Protein AF-A0A851MWZ7-F1 (afdb_monomer_lite)

Sequence (125 aa):
QVISFSRRRYRILGETLDVAVGNCIDRLARLLKIPNDPSPGYNVEQLAKRIPPISQNPSNLPKIPRIPPKPQAVTPKLLESGEATPEDLCFSLQETVFAMLTEVTERALALTRSVHLLLVGGVAC

Radius of gyration: 16.65 Å; chains: 1; bounding box: 49×27×42 Å

Structure (mmCIF, N/CA/C/O backbone):
data_AF-A0A851MWZ7-F1
#
_entry.id   AF-A0A851MWZ7-F1
#
loop_
_atom_site.group_PDB
_atom_site.id
_atom_site.type_symbol
_atom_site.label_atom_id
_atom_site.label_alt_id
_atom_site.label_comp_id
_atom_site.label_asym_id
_atom_site.label_entity_id
_atom_site.label_seq_id
_atom_site.pdbx_PDB_ins_code
_atom_site.Cartn_x
_atom_site.Cartn_y
_atom_site.Cartn_z
_atom_site.occupancy
_atom_site.B_iso_or_equiv
_atom_site.auth_seq_id
_atom_site.auth_comp_id
_atom_site.auth_asym_id
_atom_site.auth_atom_id
_atom_site.pdbx_PDB_model_num
ATOM 1 N N . GLN A 1 1 ? 8.385 1.362 -5.703 1.00 93.62 1 GLN A N 1
ATOM 2 C CA . GLN A 1 1 ? 9.235 1.802 -6.830 1.00 93.62 1 GLN A CA 1
ATOM 3 C C . GLN A 1 1 ? 8.710 1.139 -8.089 1.00 93.62 1 GLN A C 1
ATOM 5 O O . GLN A 1 1 ? 8.187 0.037 -7.990 1.00 93.62 1 GLN A O 1
ATOM 10 N N . VAL A 1 2 ? 8.853 1.787 -9.240 1.00 95.88 2 VAL A N 1
ATOM 11 C CA . VAL A 1 2 ? 8.548 1.234 -10.561 1.00 95.88 2 VAL A CA 1
ATOM 12 C C . VAL A 1 2 ? 9.845 1.208 -11.353 1.00 95.88 2 VAL A C 1
ATOM 14 O O . VAL A 1 2 ? 10.492 2.242 -11.526 1.00 95.88 2 VAL A O 1
ATOM 17 N N . ILE A 1 3 ? 10.260 0.016 -11.774 1.00 96.75 3 ILE A N 1
ATOM 18 C CA . ILE A 1 3 ? 11.582 -0.242 -12.350 1.00 96.75 3 ILE A CA 1
ATOM 19 C C . ILE A 1 3 ? 11.401 -0.899 -13.717 1.00 96.75 3 ILE A C 1
ATOM 21 O O . ILE A 1 3 ? 10.540 -1.755 -13.890 1.00 96.75 3 ILE A O 1
ATOM 25 N N . SER A 1 4 ? 12.231 -0.520 -14.687 1.00 95.62 4 SER A N 1
ATOM 26 C CA . SER A 1 4 ? 12.274 -1.159 -16.004 1.00 95.62 4 SER A CA 1
ATOM 27 C C . SER A 1 4 ? 13.711 -1.423 -16.443 1.00 95.62 4 SER A C 1
ATOM 29 O O . SER A 1 4 ? 14.626 -0.658 -16.121 1.00 95.62 4 SER A O 1
ATOM 31 N N . PHE A 1 5 ? 13.922 -2.508 -17.187 1.00 93.12 5 PHE A N 1
ATOM 32 C CA . PHE A 1 5 ? 15.203 -2.809 -17.814 1.00 93.12 5 PHE A CA 1
ATOM 33 C C . PHE A 1 5 ? 15.261 -2.188 -19.211 1.00 93.12 5 PHE A C 1
ATOM 35 O O . PHE A 1 5 ? 14.508 -2.561 -20.107 1.00 93.12 5 PHE A O 1
ATOM 42 N N . SER A 1 6 ? 16.174 -1.239 -19.421 1.00 89.38 6 SER A N 1
ATOM 43 C CA . SER A 1 6 ? 16.353 -0.582 -20.717 1.00 89.38 6 SER A CA 1
ATOM 44 C C . SER A 1 6 ? 17.799 -0.146 -20.931 1.00 89.38 6 SER A C 1
ATOM 46 O O . SER A 1 6 ? 18.483 0.314 -20.011 1.00 89.38 6 SER A O 1
ATOM 48 N N . ARG A 1 7 ? 18.283 -0.272 -22.174 1.00 89.94 7 ARG A N 1
ATOM 49 C CA . ARG A 1 7 ? 19.676 0.029 -22.557 1.00 89.94 7 ARG A CA 1
ATOM 50 C C . ARG A 1 7 ? 20.694 -0.692 -21.654 1.00 89.94 7 ARG A C 1
ATOM 52 O O . ARG A 1 7 ? 21.620 -0.069 -21.132 1.00 89.94 7 ARG A O 1
ATOM 59 N N . ARG A 1 8 ? 20.487 -2.004 -21.467 1.00 94.81 8 ARG A N 1
ATOM 60 C CA . ARG A 1 8 ? 21.323 -2.927 -20.670 1.00 94.81 8 ARG A CA 1
ATOM 61 C C . ARG A 1 8 ? 21.449 -2.591 -19.173 1.00 94.81 8 ARG A C 1
ATOM 63 O O . ARG A 1 8 ? 22.397 -3.036 -18.537 1.00 94.81 8 ARG A O 1
ATOM 70 N N . ARG A 1 9 ? 20.533 -1.801 -18.601 1.00 96.56 9 ARG A N 1
ATOM 71 C CA . ARG A 1 9 ? 20.529 -1.450 -17.169 1.00 96.56 9 ARG A CA 1
ATOM 72 C C . ARG A 1 9 ? 19.107 -1.365 -16.620 1.00 96.56 9 ARG A C 1
ATOM 74 O O . ARG A 1 9 ? 18.196 -0.955 -17.337 1.00 96.56 9 ARG A O 1
ATOM 81 N N . TYR A 1 10 ? 18.942 -1.690 -15.341 1.00 96.62 10 TYR A N 1
ATOM 82 C CA . TYR A 1 10 ? 17.723 -1.369 -14.600 1.00 96.62 10 TYR A CA 1
ATOM 83 C C . TYR A 1 10 ? 17.667 0.128 -14.300 1.00 96.62 10 TYR A C 1
ATOM 85 O O . TYR A 1 10 ? 18.682 0.746 -13.977 1.00 96.62 10 TYR A O 1
ATOM 93 N N . ARG A 1 11 ? 16.480 0.714 -14.446 1.00 95.50 11 ARG A N 1
ATOM 94 C CA . ARG A 1 11 ? 16.220 2.137 -14.227 1.00 95.50 11 ARG A CA 1
ATOM 95 C C . ARG A 1 11 ? 14.955 2.305 -13.406 1.00 95.50 11 ARG A C 1
ATOM 97 O O . ARG A 1 11 ? 13.951 1.657 -13.694 1.00 95.50 11 ARG A O 1
ATOM 104 N N . ILE A 1 12 ? 15.008 3.200 -12.429 1.00 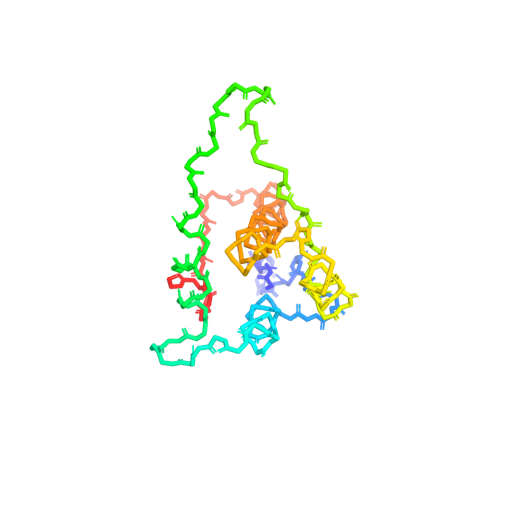96.12 12 ILE A N 1
ATOM 105 C CA . ILE A 1 12 ? 13.839 3.632 -11.666 1.00 96.12 12 ILE A CA 1
ATOM 106 C C . ILE A 1 12 ? 13.085 4.647 -12.529 1.00 96.12 12 ILE A C 1
ATOM 108 O O . ILE A 1 12 ? 13.656 5.649 -12.953 1.00 96.12 12 ILE A O 1
ATOM 112 N N . LEU A 1 13 ? 11.826 4.347 -12.836 1.00 95.56 13 LEU A N 1
ATOM 113 C CA . LEU A 1 13 ? 10.922 5.220 -13.592 1.00 95.56 13 LEU A CA 1
ATOM 114 C C . LEU A 1 13 ? 9.983 6.004 -12.676 1.00 95.56 13 LEU A C 1
ATOM 116 O O . LEU A 1 13 ? 9.490 7.059 -13.060 1.00 95.56 13 LEU A O 1
ATOM 120 N N . GLY A 1 14 ? 9.746 5.491 -11.471 1.00 95.06 14 GLY A N 1
ATOM 121 C CA . GLY A 1 14 ? 8.959 6.161 -10.450 1.00 95.06 14 GLY A CA 1
ATOM 122 C C . GLY A 1 14 ? 9.290 5.628 -9.065 1.00 95.06 14 GLY A C 1
ATOM 123 O O . GLY A 1 14 ? 9.493 4.428 -8.865 1.00 95.06 14 GLY A O 1
ATOM 124 N N . GLU A 1 15 ? 9.327 6.515 -8.085 1.00 95.69 15 GLU A N 1
ATOM 125 C CA . GLU A 1 15 ? 9.504 6.163 -6.684 1.00 95.69 15 GLU A CA 1
ATOM 126 C C . GLU A 1 15 ? 8.736 7.121 -5.781 1.00 95.69 15 GLU A C 1
ATOM 128 O O . GLU A 1 15 ? 8.277 8.174 -6.218 1.00 95.69 15 GLU A O 1
ATOM 133 N N . THR A 1 16 ? 8.539 6.708 -4.531 1.00 94.50 16 THR A N 1
ATOM 134 C CA . THR A 1 16 ? 7.926 7.581 -3.531 1.00 94.50 16 THR A CA 1
ATOM 135 C C . THR A 1 16 ? 8.920 8.667 -3.126 1.00 94.50 16 THR A C 1
ATOM 137 O O . THR A 1 16 ? 10.113 8.390 -3.014 1.00 94.50 16 THR A O 1
ATOM 140 N N . LEU A 1 17 ? 8.435 9.886 -2.893 1.00 92.38 17 LEU A N 1
ATOM 141 C CA . LEU A 1 17 ? 9.266 11.010 -2.446 1.00 92.38 17 LEU A CA 1
ATOM 142 C C . LEU A 1 17 ? 9.399 11.079 -0.921 1.00 92.38 17 LEU A C 1
ATOM 144 O O . LEU A 1 17 ? 10.230 11.827 -0.413 1.00 92.38 17 LEU A O 1
ATOM 148 N N . ASP A 1 18 ? 8.564 10.347 -0.184 1.00 90.19 18 ASP A N 1
ATOM 149 C CA . ASP A 1 18 ? 8.484 10.460 1.268 1.00 90.19 18 ASP A CA 1
ATOM 150 C C . ASP A 1 18 ? 8.489 9.109 1.988 1.00 90.19 18 ASP A C 1
ATOM 152 O O . ASP A 1 18 ? 9.453 8.773 2.673 1.00 90.19 18 ASP A O 1
ATOM 156 N N . VAL A 1 19 ? 7.414 8.335 1.882 1.00 91.31 19 VAL A N 1
ATOM 157 C CA . VAL A 1 19 ? 7.199 7.108 2.642 1.00 91.31 19 VAL A CA 1
ATOM 158 C C . VAL A 1 19 ? 6.769 5.981 1.712 1.00 91.31 19 VAL A C 1
ATOM 160 O O . VAL A 1 19 ? 5.989 6.165 0.777 1.00 91.31 19 VAL A O 1
ATOM 163 N N . ALA A 1 20 ? 7.301 4.785 1.956 1.00 94.25 20 ALA A N 1
ATOM 164 C CA . ALA A 1 20 ? 6.868 3.586 1.252 1.00 94.25 20 ALA A CA 1
ATOM 165 C C . ALA A 1 20 ? 5.431 3.211 1.650 1.00 94.25 20 ALA A C 1
ATOM 167 O O . ALA A 1 20 ? 5.046 3.369 2.809 1.00 94.25 20 ALA A O 1
ATOM 168 N N . VAL A 1 21 ? 4.666 2.647 0.708 1.00 95.25 21 VAL A N 1
ATOM 169 C CA . VAL A 1 21 ? 3.261 2.259 0.927 1.00 95.25 21 VAL A CA 1
ATOM 170 C C . VAL A 1 21 ? 3.084 1.303 2.115 1.00 95.25 21 VAL A C 1
ATOM 172 O O . VAL A 1 21 ? 2.172 1.497 2.908 1.00 95.25 21 VAL A O 1
ATOM 175 N N . GLY A 1 22 ? 4.005 0.352 2.320 1.00 95.06 22 GLY A N 1
ATOM 176 C CA . GLY A 1 22 ? 3.966 -0.538 3.488 1.00 95.06 22 GLY A CA 1
ATOM 177 C C . GLY A 1 22 ? 4.036 0.230 4.811 1.00 95.06 22 GLY A C 1
ATOM 178 O O . GLY A 1 22 ? 3.186 0.060 5.672 1.00 95.06 22 GLY A O 1
ATOM 179 N N . ASN A 1 23 ? 4.960 1.189 4.931 1.00 94.50 23 ASN A N 1
ATOM 180 C CA . ASN A 1 23 ? 5.072 2.029 6.130 1.00 94.50 23 ASN A CA 1
ATOM 181 C C . ASN A 1 23 ? 3.865 2.978 6.286 1.00 94.50 23 ASN A C 1
ATOM 183 O O . ASN A 1 23 ? 3.455 3.283 7.401 1.00 94.50 23 ASN A O 1
ATOM 187 N N . CYS A 1 24 ? 3.259 3.435 5.187 1.00 94.44 24 CYS A N 1
ATOM 188 C CA . CYS A 1 24 ? 1.992 4.170 5.233 1.00 94.44 24 CYS A CA 1
ATOM 189 C C . CYS A 1 24 ? 0.872 3.325 5.870 1.00 94.44 24 CYS A C 1
ATOM 191 O O . CYS A 1 24 ? 0.194 3.799 6.785 1.00 94.44 24 CYS A O 1
ATOM 193 N N . ILE A 1 25 ? 0.724 2.071 5.436 1.00 95.62 25 ILE A N 1
ATOM 194 C CA . ILE A 1 25 ? -0.247 1.116 5.986 1.00 95.62 25 ILE A CA 1
ATOM 195 C C . ILE A 1 25 ? 0.064 0.816 7.460 1.00 95.62 25 ILE A C 1
ATOM 197 O O . ILE A 1 25 ? -0.821 0.935 8.305 1.00 95.62 25 ILE A O 1
ATOM 201 N N . ASP A 1 26 ? 1.326 0.547 7.804 1.00 95.00 26 ASP A N 1
ATOM 202 C CA . ASP A 1 26 ? 1.751 0.288 9.187 1.00 95.00 26 ASP A CA 1
ATOM 203 C C . ASP A 1 26 ? 1.470 1.475 10.119 1.00 95.00 26 ASP A C 1
ATOM 205 O O . ASP A 1 26 ? 1.106 1.308 11.286 1.00 95.00 26 ASP A O 1
ATOM 209 N N . ARG A 1 27 ? 1.639 2.707 9.620 1.00 95.06 27 ARG A N 1
ATOM 210 C CA . ARG A 1 27 ? 1.316 3.925 10.375 1.00 95.06 27 ARG A CA 1
ATOM 211 C C . ARG A 1 27 ? -0.177 4.022 10.647 1.00 95.06 27 ARG A C 1
ATOM 213 O O . ARG A 1 27 ? -0.532 4.368 11.771 1.00 95.06 27 ARG A O 1
ATOM 220 N N . LEU A 1 28 ? -1.031 3.712 9.670 1.00 96.06 28 LEU A N 1
ATOM 221 C CA . LEU A 1 28 ? -2.476 3.664 9.891 1.00 96.06 28 LEU A CA 1
ATOM 222 C C . LEU A 1 28 ? -2.835 2.581 10.914 1.00 96.06 28 LEU A C 1
ATOM 224 O O . LEU A 1 28 ? -3.527 2.882 11.883 1.00 96.06 28 LEU A O 1
ATOM 228 N N . ALA A 1 29 ? -2.307 1.365 10.749 1.00 96.69 29 ALA A N 1
ATOM 229 C CA . ALA A 1 29 ? -2.535 0.259 11.676 1.00 96.69 29 ALA A CA 1
ATOM 230 C C . ALA A 1 29 ? -2.195 0.649 13.121 1.00 96.69 29 ALA A C 1
ATOM 232 O O . ALA A 1 29 ? -2.990 0.435 14.037 1.00 96.69 29 ALA A O 1
ATOM 233 N N . ARG A 1 30 ? -1.058 1.327 13.317 1.00 95.81 30 ARG A N 1
ATOM 234 C CA . ARG A 1 30 ? -0.634 1.829 14.629 1.00 95.81 30 ARG A CA 1
ATOM 235 C C . ARG A 1 30 ? -1.575 2.894 15.197 1.00 95.81 30 ARG A C 1
ATOM 237 O O . ARG A 1 30 ? -1.868 2.848 16.388 1.00 95.81 30 ARG A O 1
ATOM 244 N N . LEU A 1 31 ? -2.039 3.842 14.379 1.00 95.31 31 LEU A N 1
ATOM 245 C CA . LEU A 1 31 ? -2.983 4.884 14.815 1.00 95.31 31 LEU A CA 1
ATOM 246 C C . LEU A 1 31 ? -4.320 4.283 15.260 1.00 95.31 31 LEU A C 1
ATOM 248 O O . LEU A 1 31 ? -4.878 4.708 16.267 1.00 95.31 31 LEU A O 1
ATOM 252 N N . LEU A 1 32 ? -4.791 3.268 14.537 1.00 95.94 32 LEU A N 1
ATOM 253 C CA . LEU A 1 32 ? -6.039 2.558 14.814 1.00 95.94 32 LEU A CA 1
ATOM 254 C C . LEU A 1 32 ? -5.894 1.457 15.874 1.00 95.94 32 LEU A C 1
ATOM 256 O O . LEU A 1 32 ? -6.876 0.796 16.199 1.00 95.94 32 LEU A O 1
ATOM 260 N N . LYS A 1 33 ? -4.687 1.254 16.424 1.00 96.44 33 LYS A N 1
ATOM 261 C CA . LYS A 1 33 ? -4.368 0.182 17.384 1.00 96.44 33 LYS A CA 1
ATOM 262 C C . LYS A 1 33 ? -4.748 -1.216 16.865 1.00 96.44 33 LYS A C 1
ATOM 264 O O . LYS A 1 33 ? -5.157 -2.084 17.633 1.00 96.44 33 LYS A O 1
ATOM 269 N N . ILE A 1 34 ? -4.602 -1.428 15.558 1.00 96.25 34 ILE A N 1
ATOM 270 C CA . ILE A 1 34 ? -4.841 -2.711 14.894 1.00 96.25 34 ILE A CA 1
ATOM 271 C C . ILE A 1 34 ? -3.720 -3.691 15.290 1.00 96.25 34 ILE A C 1
ATOM 273 O O . ILE A 1 34 ? -2.553 -3.287 15.326 1.00 96.25 34 ILE A O 1
ATOM 277 N N . PRO A 1 35 ? -4.036 -4.963 15.602 1.00 94.94 35 PRO A N 1
ATOM 278 C CA . PRO A 1 35 ? -3.030 -5.953 15.972 1.00 94.94 35 PRO A CA 1
ATOM 279 C C . PRO A 1 35 ? -2.054 -6.247 14.825 1.00 94.94 35 PRO A C 1
ATOM 281 O O . PRO A 1 35 ? -2.411 -6.199 13.648 1.00 94.94 35 PRO A O 1
ATOM 284 N N . ASN A 1 36 ? -0.816 -6.596 15.184 1.00 93.62 36 ASN A N 1
ATOM 285 C CA . ASN A 1 36 ? 0.226 -6.944 14.214 1.00 93.62 36 ASN A CA 1
ATOM 286 C C . ASN A 1 36 ? 0.146 -8.393 13.721 1.00 93.62 36 ASN A C 1
ATOM 288 O O . ASN A 1 36 ? 0.757 -8.693 12.708 1.00 93.62 36 ASN A O 1
ATOM 292 N N . ASP A 1 37 ? -0.546 -9.284 14.428 1.00 93.44 37 ASP A N 1
ATOM 293 C CA . ASP A 1 37 ? -0.678 -10.693 14.047 1.00 93.44 37 ASP A CA 1
ATOM 294 C C . ASP A 1 37 ? -1.954 -10.896 13.205 1.00 93.44 37 ASP A C 1
ATOM 296 O O . ASP A 1 37 ? -3.001 -10.368 13.597 1.00 93.44 37 ASP A O 1
ATOM 300 N N . PRO A 1 38 ? -1.916 -11.593 12.049 1.00 92.50 38 PRO A N 1
ATOM 301 C CA . PRO A 1 38 ? -0.745 -12.193 11.388 1.00 92.50 38 PRO A CA 1
ATOM 302 C C . PRO A 1 38 ? 0.147 -11.178 10.644 1.00 92.50 38 PRO A C 1
ATOM 304 O O . PRO A 1 38 ? 1.342 -11.406 10.473 1.00 92.50 38 PRO A O 1
ATOM 307 N N . SER A 1 39 ? -0.416 -10.055 10.187 1.00 93.75 39 SER A N 1
ATOM 308 C CA . SER A 1 39 ? 0.335 -8.871 9.751 1.00 93.75 39 SER A CA 1
ATOM 309 C C . SER A 1 39 ? -0.553 -7.620 9.858 1.00 93.75 39 SER A C 1
ATOM 311 O O . SER A 1 39 ? -1.775 -7.723 9.690 1.00 93.75 39 SER A O 1
ATOM 313 N N . PRO A 1 40 ? 0.013 -6.421 10.096 1.00 94.38 40 PRO A N 1
ATOM 314 C CA . PRO A 1 40 ? -0.772 -5.186 10.132 1.00 94.38 40 PRO A CA 1
ATOM 315 C C . PRO A 1 40 ? -1.463 -4.903 8.791 1.00 94.38 40 PRO A C 1
ATOM 317 O O . PRO A 1 40 ? -2.624 -4.500 8.779 1.00 94.38 40 PRO A O 1
ATOM 320 N N . GLY A 1 41 ? -0.786 -5.157 7.664 1.00 95.06 41 GLY A N 1
ATOM 321 C CA . GLY A 1 41 ? -1.351 -4.961 6.326 1.00 95.06 41 GLY A CA 1
ATOM 322 C C . GLY A 1 41 ? -2.568 -5.845 6.059 1.00 95.06 41 GLY A C 1
ATOM 323 O O . GLY A 1 41 ? -3.599 -5.336 5.621 1.00 95.06 41 GLY A O 1
ATOM 324 N N . TYR A 1 42 ? -2.482 -7.128 6.423 1.00 95.81 42 TYR A N 1
ATOM 325 C CA . TYR A 1 42 ? -3.608 -8.059 6.339 1.00 95.81 42 TYR A CA 1
ATOM 326 C C . TYR A 1 42 ? -4.799 -7.565 7.166 1.00 95.81 42 TYR A C 1
ATOM 328 O O . TYR A 1 42 ? -5.914 -7.474 6.667 1.00 95.81 42 TYR A O 1
ATOM 336 N N . ASN A 1 43 ? -4.579 -7.169 8.421 1.00 96.50 43 ASN A N 1
ATOM 337 C CA . ASN A 1 43 ? -5.678 -6.726 9.279 1.00 96.50 43 ASN A CA 1
ATOM 338 C C . ASN A 1 43 ? -6.329 -5.416 8.797 1.00 96.50 43 ASN A C 1
ATOM 340 O O . ASN A 1 43 ? -7.546 -5.266 8.909 1.00 96.50 43 ASN A O 1
ATOM 344 N N . VAL A 1 44 ? -5.549 -4.493 8.220 1.00 96.25 44 VAL A N 1
ATOM 345 C CA . VAL A 1 44 ? -6.073 -3.281 7.562 1.00 96.25 44 VAL A CA 1
ATOM 346 C 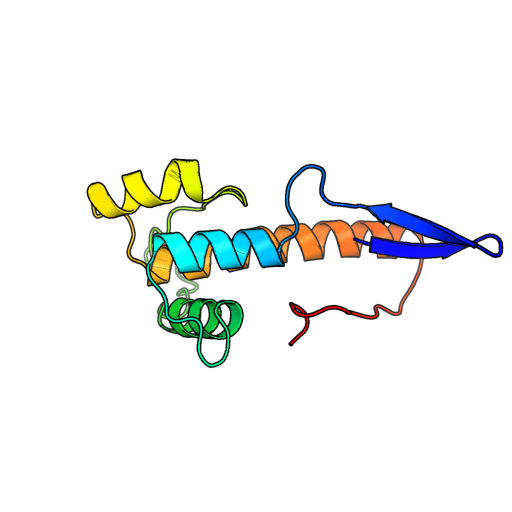C . VAL A 1 44 ? -6.980 -3.648 6.387 1.00 96.25 44 VAL A C 1
ATOM 348 O O . VAL A 1 44 ? -8.075 -3.103 6.267 1.00 96.25 44 VAL A O 1
ATOM 351 N N . GLU A 1 45 ? -6.569 -4.602 5.553 1.00 95.69 45 GLU A N 1
ATOM 352 C CA . GLU A 1 45 ? -7.376 -5.085 4.430 1.00 95.69 45 GLU A CA 1
ATOM 353 C C . GLU A 1 45 ? -8.671 -5.759 4.897 1.00 95.69 45 GLU A C 1
ATOM 355 O O . GLU A 1 45 ? -9.751 -5.506 4.362 1.00 95.69 45 GLU A O 1
ATOM 360 N N . GLN A 1 46 ? -8.594 -6.580 5.945 1.00 96.00 46 GLN A N 1
ATOM 361 C CA . GLN A 1 46 ? -9.769 -7.247 6.500 1.00 96.00 46 GLN A CA 1
ATOM 362 C C . GLN A 1 46 ? -10.779 -6.257 7.093 1.00 96.00 46 GLN A C 1
ATOM 364 O O . GLN A 1 46 ? -11.980 -6.518 7.034 1.00 96.00 46 GLN A O 1
ATOM 369 N N . LEU A 1 47 ? -10.325 -5.124 7.639 1.00 95.19 47 LEU A N 1
ATOM 370 C CA . LEU A 1 47 ? -11.209 -4.039 8.073 1.00 95.19 47 LEU A CA 1
ATOM 371 C C . LEU A 1 47 ? -11.826 -3.297 6.887 1.00 95.19 47 LEU A C 1
ATOM 373 O O . LEU A 1 47 ? -13.032 -3.069 6.889 1.00 95.19 47 LEU A O 1
ATOM 377 N N . ALA A 1 48 ? -11.040 -2.990 5.854 1.00 93.81 48 ALA A N 1
ATOM 378 C CA . ALA A 1 48 ? -11.543 -2.342 4.643 1.00 93.81 48 ALA A CA 1
ATOM 379 C C . ALA A 1 48 ? -12.669 -3.152 3.970 1.00 93.81 48 ALA A C 1
ATOM 381 O O . ALA A 1 48 ? -13.668 -2.585 3.533 1.00 93.81 48 ALA A O 1
ATOM 382 N N . LYS A 1 49 ? -12.559 -4.488 3.957 1.00 92.69 49 LYS A N 1
ATOM 383 C CA . LYS A 1 49 ? -13.578 -5.403 3.404 1.00 92.69 49 LYS A CA 1
ATOM 384 C C . LYS A 1 49 ? -14.917 -5.398 4.144 1.00 92.69 49 LYS A C 1
ATOM 386 O O . LYS A 1 49 ? -15.892 -5.930 3.620 1.00 92.69 49 LYS A O 1
ATOM 391 N N . ARG A 1 50 ? -14.985 -4.853 5.363 1.00 91.81 50 ARG A N 1
ATOM 392 C CA . ARG A 1 50 ? -16.244 -4.760 6.123 1.00 91.81 5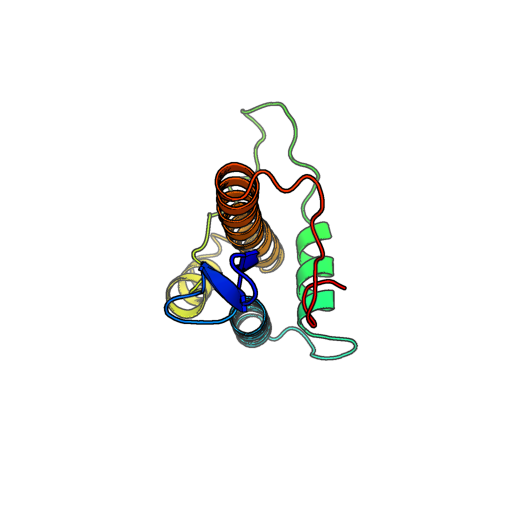0 ARG A CA 1
ATOM 393 C C . ARG A 1 50 ? -17.158 -3.660 5.602 1.00 91.81 50 ARG A C 1
ATOM 395 O O . ARG A 1 50 ? -18.343 -3.671 5.930 1.00 91.81 50 ARG A O 1
ATOM 402 N N . ILE A 1 51 ? -16.629 -2.728 4.807 1.00 85.06 51 ILE A N 1
ATOM 403 C CA . ILE A 1 51 ? -17.450 -1.707 4.170 1.00 85.06 51 ILE A CA 1
ATOM 404 C C . ILE A 1 51 ? -18.393 -2.389 3.175 1.00 85.06 51 ILE A C 1
ATOM 406 O O . ILE A 1 51 ? -17.942 -3.190 2.350 1.00 85.06 51 ILE A O 1
ATOM 410 N N . PRO A 1 52 ? -19.705 -2.096 3.232 1.00 77.44 52 PRO A N 1
ATOM 411 C CA . PRO A 1 52 ? -20.648 -2.640 2.273 1.00 77.44 52 PRO A CA 1
ATOM 412 C C . PRO A 1 52 ? -20.252 -2.233 0.847 1.00 77.44 52 PRO A C 1
ATOM 414 O O . PRO A 1 52 ? -19.772 -1.117 0.637 1.00 77.44 52 PRO A O 1
ATOM 417 N N . PRO A 1 53 ? -20.472 -3.107 -0.150 1.00 68.50 53 PRO A N 1
ATOM 418 C CA . PRO A 1 53 ? -20.147 -2.789 -1.531 1.00 68.50 53 PRO A CA 1
ATOM 419 C C . PRO A 1 53 ? -20.809 -1.470 -1.929 1.00 68.50 53 PRO A C 1
ATOM 421 O O . PRO A 1 53 ? -22.001 -1.260 -1.684 1.00 68.50 53 PRO A O 1
ATOM 424 N N . ILE A 1 54 ? -20.016 -0.581 -2.532 1.00 65.56 54 ILE A N 1
ATOM 425 C CA . ILE A 1 54 ? -20.497 0.713 -3.004 1.00 65.56 54 ILE A CA 1
ATOM 426 C C . ILE A 1 54 ? -21.637 0.448 -3.988 1.00 65.56 54 ILE A C 1
ATOM 428 O O . ILE A 1 54 ? -21.440 -0.132 -5.058 1.00 65.56 54 ILE A O 1
ATOM 432 N N . SER A 1 55 ? -22.852 0.845 -3.608 1.00 53.56 55 SER A N 1
ATOM 433 C CA . SER A 1 55 ? -23.993 0.794 -4.513 1.00 53.56 55 SER A CA 1
ATOM 434 C C . SER A 1 55 ? -23.687 1.682 -5.719 1.00 53.56 55 SER A C 1
ATOM 436 O O . SER A 1 55 ? -23.270 2.825 -5.552 1.00 53.56 55 SER A O 1
ATOM 438 N N . GLN A 1 56 ? -23.932 1.187 -6.937 1.00 52.09 56 GLN A N 1
ATOM 439 C CA . GLN A 1 56 ? -23.779 1.985 -8.164 1.00 52.09 56 GLN A CA 1
ATOM 440 C C . GLN A 1 56 ? -24.720 3.198 -8.206 1.00 52.09 56 GLN A C 1
ATOM 442 O O . GLN A 1 56 ? -24.584 4.052 -9.078 1.00 52.09 56 GLN A O 1
ATOM 447 N N . ASN A 1 57 ? -25.682 3.278 -7.282 1.00 52.12 57 ASN A N 1
ATOM 448 C CA . ASN A 1 57 ? -26.597 4.396 -7.195 1.00 52.12 57 ASN A CA 1
ATOM 449 C C . ASN A 1 57 ? -25.925 5.584 -6.469 1.00 52.12 57 ASN A C 1
ATOM 451 O O . ASN A 1 57 ? -25.698 5.497 -5.257 1.00 52.12 57 ASN A O 1
ATOM 455 N N . PRO A 1 58 ? -25.628 6.701 -7.163 1.00 57.59 58 PRO A N 1
ATOM 456 C CA . PRO A 1 58 ? -24.838 7.808 -6.618 1.00 57.59 58 PRO A CA 1
ATOM 457 C C . PRO A 1 58 ? -25.442 8.469 -5.372 1.00 57.59 58 PRO A C 1
ATOM 459 O O . PRO A 1 58 ? -24.717 9.055 -4.573 1.00 57.59 58 PRO A O 1
ATOM 462 N N . SER A 1 59 ? -26.755 8.350 -5.167 1.00 57.12 59 SER A N 1
ATOM 463 C CA . SER A 1 59 ? -27.454 8.875 -3.990 1.00 57.12 59 SER A CA 1
ATOM 464 C C . SER A 1 59 ? -27.202 8.082 -2.701 1.00 57.12 59 SER A C 1
ATOM 466 O O . SER A 1 59 ? -27.424 8.619 -1.619 1.00 57.12 59 SER A O 1
ATOM 468 N N . ASN A 1 60 ? -26.727 6.835 -2.803 1.00 54.19 60 ASN A N 1
ATOM 469 C CA . ASN A 1 60 ? -26.487 5.937 -1.668 1.00 54.19 60 ASN A CA 1
ATOM 470 C C . ASN A 1 60 ? -24.994 5.659 -1.441 1.00 54.19 60 ASN A C 1
ATOM 472 O O . ASN A 1 60 ? -24.654 4.686 -0.764 1.00 54.19 60 ASN A O 1
ATOM 476 N N . LEU A 1 61 ? -24.095 6.475 -2.006 1.00 57.16 61 LEU A N 1
ATOM 477 C CA . LEU A 1 61 ? -22.676 6.317 -1.718 1.00 57.16 61 LEU A CA 1
ATOM 478 C C . LEU A 1 61 ? -22.418 6.606 -0.230 1.00 57.16 61 LEU A C 1
ATOM 480 O O . LEU A 1 61 ? -22.749 7.704 0.235 1.00 57.16 61 LEU A O 1
ATOM 484 N N . PRO A 1 62 ? -21.801 5.675 0.520 1.00 60.19 62 PRO A N 1
ATOM 485 C CA . PRO A 1 62 ? -21.284 6.004 1.837 1.00 60.19 62 PRO A CA 1
ATOM 486 C C . PRO A 1 62 ? -20.279 7.150 1.676 1.00 60.19 62 PRO A C 1
ATOM 488 O O . PRO A 1 62 ? -19.409 7.121 0.801 1.00 60.19 62 PRO A O 1
ATOM 491 N N . LYS A 1 63 ? -20.433 8.202 2.485 1.00 69.88 63 LYS A N 1
ATOM 492 C CA . LYS A 1 63 ? -19.549 9.374 2.465 1.00 69.88 63 LYS A CA 1
ATOM 493 C C . LYS A 1 63 ? -18.235 9.032 3.164 1.00 69.88 63 LYS A C 1
ATOM 495 O O . LYS A 1 63 ? -17.968 9.517 4.254 1.00 69.88 63 LYS A O 1
ATOM 500 N N . ILE A 1 64 ? -17.438 8.176 2.536 1.00 75.81 64 ILE A N 1
ATOM 501 C CA . ILE A 1 64 ? -16.137 7.764 3.053 1.00 75.81 64 ILE A CA 1
ATOM 502 C C . ILE A 1 64 ? -15.138 8.896 2.777 1.00 75.81 64 ILE A C 1
ATOM 504 O O . ILE A 1 64 ? -14.903 9.231 1.609 1.00 75.81 64 ILE A O 1
ATOM 508 N N . PRO A 1 65 ? -14.544 9.520 3.809 1.00 77.19 65 PRO A N 1
ATOM 509 C CA . PRO A 1 65 ? -13.595 10.603 3.608 1.00 77.19 65 PRO A CA 1
ATOM 510 C C . PRO A 1 65 ? -12.323 10.066 2.961 1.00 77.19 65 PRO A C 1
ATOM 512 O O . PRO A 1 65 ? -11.696 9.136 3.468 1.00 77.19 65 PRO A O 1
ATOM 515 N N . ARG A 1 66 ? -11.915 10.666 1.841 1.00 82.69 66 ARG A N 1
ATOM 516 C CA . ARG A 1 66 ? -10.701 10.284 1.114 1.00 82.69 66 ARG A CA 1
ATOM 517 C C . ARG A 1 66 ? -9.461 10.783 1.863 1.00 82.69 66 ARG A C 1
ATOM 519 O O . ARG A 1 66 ? -9.304 11.993 2.021 1.00 82.69 66 ARG A O 1
ATOM 526 N N . ILE A 1 67 ? -8.593 9.882 2.330 1.00 86.25 67 ILE A N 1
ATOM 527 C CA . ILE A 1 67 ? -7.419 10.249 3.138 1.00 86.25 67 ILE A CA 1
ATOM 528 C C . ILE A 1 67 ? -6.104 10.138 2.355 1.00 86.25 67 ILE A C 1
ATOM 530 O O . ILE A 1 67 ? -5.947 9.249 1.520 1.00 86.25 67 ILE A O 1
ATOM 534 N N . PRO A 1 68 ? -5.134 11.037 2.608 1.00 86.69 68 PRO A N 1
ATOM 535 C CA . PRO A 1 68 ? -3.855 11.008 1.913 1.00 86.69 68 PRO A CA 1
ATOM 536 C C . PRO A 1 68 ? -2.954 9.862 2.416 1.00 86.69 68 PRO A C 1
ATOM 538 O O . PRO A 1 68 ? -3.122 9.398 3.547 1.00 86.69 68 PRO A O 1
ATOM 541 N N . PRO A 1 69 ? -1.881 9.515 1.674 1.00 85.00 69 PRO A N 1
ATOM 542 C CA . PRO A 1 69 ? -0.843 8.566 2.112 1.00 85.00 69 PRO A CA 1
ATOM 543 C C . PRO A 1 69 ? -0.084 8.970 3.396 1.00 85.00 69 PRO A C 1
ATOM 545 O O . PRO A 1 69 ? 0.773 8.241 3.889 1.00 85.00 69 PRO A O 1
ATOM 548 N N . LYS A 1 70 ? -0.369 10.149 3.959 1.00 89.88 70 LYS A N 1
ATOM 549 C CA . LYS A 1 70 ? 0.089 10.580 5.287 1.00 89.88 70 LYS A CA 1
ATOM 550 C C . LYS A 1 70 ? -1.099 10.598 6.255 1.00 89.88 70 LYS A C 1
ATOM 552 O O . LYS A 1 70 ? -1.582 11.680 6.592 1.00 89.88 70 LYS A O 1
ATOM 557 N N . PRO A 1 71 ? -1.562 9.428 6.735 1.00 85.88 71 PRO A N 1
ATOM 558 C CA . PRO A 1 71 ? -2.777 9.334 7.549 1.00 85.88 71 PRO A CA 1
ATOM 559 C C . PRO A 1 71 ? -2.660 10.081 8.888 1.00 85.88 71 PRO A C 1
ATOM 561 O O . PRO A 1 71 ? -3.624 10.651 9.382 1.00 85.88 71 PRO A O 1
ATOM 564 N N . GLN A 1 72 ? -1.452 10.186 9.441 1.00 89.00 72 GLN A N 1
ATOM 565 C CA . GLN A 1 72 ? -1.172 10.745 10.773 1.00 89.00 72 GLN A CA 1
ATOM 566 C C . GLN A 1 72 ? -1.727 12.154 11.021 1.00 89.00 72 GLN A C 1
ATOM 568 O O . GLN A 1 72 ? -2.066 12.475 12.155 1.00 89.00 72 GLN A O 1
ATOM 573 N N . ALA A 1 73 ? -1.819 12.988 9.984 1.00 85.50 73 ALA A N 1
ATOM 574 C CA . ALA A 1 73 ? -2.310 14.358 10.115 1.00 85.50 73 ALA A CA 1
ATOM 575 C C . ALA A 1 73 ? -3.847 14.461 10.160 1.00 85.50 73 ALA A C 1
ATOM 577 O O . ALA A 1 73 ? -4.376 15.459 10.655 1.00 85.50 73 ALA A O 1
ATOM 578 N N . VAL A 1 74 ? -4.553 13.462 9.621 1.00 89.38 74 VAL A N 1
ATOM 579 C CA . VAL A 1 74 ? -6.000 13.521 9.354 1.00 89.38 74 VAL A CA 1
ATOM 580 C C . VAL A 1 74 ? -6.767 12.485 10.179 1.00 89.38 74 VAL A C 1
ATOM 582 O O . VAL A 1 74 ? -7.813 12.805 10.732 1.00 89.38 74 VAL A O 1
ATOM 585 N N . THR A 1 75 ? -6.222 11.274 10.333 1.00 90.38 75 THR A N 1
ATOM 586 C CA . THR A 1 75 ? -6.859 10.143 11.025 1.00 90.38 75 THR A CA 1
ATOM 587 C C . THR A 1 75 ? -7.322 10.482 12.449 1.00 90.38 75 THR A C 1
ATOM 589 O O . THR A 1 75 ? -8.487 10.221 12.728 1.00 90.38 75 THR A O 1
ATOM 592 N N . PRO A 1 76 ? -6.513 11.094 13.345 1.00 92.50 76 PRO A N 1
ATOM 593 C CA . PRO A 1 76 ? -6.979 11.391 14.705 1.00 92.50 76 PRO A CA 1
ATOM 594 C C . PRO A 1 76 ? -8.186 12.333 14.720 1.00 92.50 76 PRO A C 1
ATOM 596 O O . PRO A 1 76 ? -9.149 12.082 15.430 1.00 92.50 76 PRO A O 1
ATOM 599 N N . LYS A 1 77 ? -8.173 13.360 13.860 1.00 91.81 77 LYS A N 1
ATOM 600 C CA . LYS A 1 77 ? -9.251 14.352 13.774 1.00 91.81 77 LYS A CA 1
ATOM 601 C C . LYS A 1 77 ? -10.566 13.729 13.314 1.00 91.81 77 LYS A C 1
ATOM 603 O O . LYS A 1 77 ? -11.598 14.039 13.889 1.00 91.81 77 LYS A O 1
ATOM 608 N N . LEU A 1 78 ? -10.512 12.851 12.308 1.00 91.19 78 LEU A N 1
ATOM 609 C CA . LEU A 1 78 ? -11.695 12.162 11.776 1.00 91.19 78 LEU A CA 1
ATOM 610 C C . LEU A 1 78 ? -12.286 11.150 12.765 1.00 91.19 78 LEU A C 1
ATOM 612 O O . LEU A 1 78 ? -13.498 10.952 12.794 1.00 91.19 78 LEU A O 1
ATOM 616 N N . LEU A 1 79 ? -11.433 10.511 13.572 1.00 90.31 79 LEU A N 1
ATOM 617 C CA . LEU A 1 79 ? -11.880 9.609 14.634 1.00 90.31 79 LEU A CA 1
ATOM 618 C C . LEU A 1 79 ? -12.506 10.381 15.798 1.00 90.31 79 LEU A C 1
ATOM 620 O O . LEU A 1 79 ? -13.556 9.989 16.294 1.00 90.31 79 LEU A O 1
ATOM 624 N N . GLU A 1 80 ? -11.877 11.479 16.225 1.00 92.25 80 GLU A N 1
ATOM 625 C CA . GLU A 1 80 ? -12.372 12.334 17.312 1.00 92.25 80 GLU A CA 1
ATOM 626 C C . GLU A 1 80 ? -13.686 13.037 16.947 1.00 92.25 80 GLU A C 1
ATOM 628 O O . GLU A 1 80 ? -14.550 13.193 17.808 1.00 92.25 80 GLU A O 1
ATOM 633 N N . SER A 1 81 ? -13.865 13.429 15.680 1.00 92.06 81 SER A N 1
ATOM 634 C CA . SER A 1 81 ? -15.109 14.034 15.188 1.00 92.06 81 SER A CA 1
ATOM 635 C C . SER A 1 81 ? -16.235 13.023 14.948 1.00 92.06 81 SER A C 1
ATOM 637 O O . SER A 1 81 ? -17.387 13.426 14.796 1.00 92.06 81 SER A O 1
ATOM 639 N N . GLY A 1 82 ? -15.927 11.721 14.904 1.00 88.50 82 GLY A N 1
ATOM 640 C CA . GLY A 1 82 ? -16.883 10.673 14.536 1.00 88.50 82 GLY A CA 1
ATOM 641 C C . GLY A 1 82 ? -17.286 10.691 13.056 1.00 88.50 82 GLY A C 1
ATOM 642 O O . GLY A 1 82 ? -18.257 10.038 12.681 1.00 88.50 82 GLY A O 1
ATOM 643 N N . GLU A 1 83 ? -16.561 11.430 12.210 1.00 87.75 83 GLU A N 1
ATOM 644 C CA . GLU A 1 83 ? -16.824 11.527 10.767 1.00 87.75 83 GLU A CA 1
ATOM 645 C C . GLU A 1 83 ? -16.364 10.287 9.988 1.00 87.75 83 GLU A C 1
ATOM 647 O O . GLU A 1 83 ? -16.793 10.091 8.852 1.00 87.75 83 GLU A O 1
ATOM 652 N N . ALA A 1 84 ? -15.488 9.464 10.572 1.00 90.56 84 ALA A N 1
ATOM 653 C CA . ALA A 1 84 ? -15.004 8.232 9.960 1.00 90.56 84 ALA A CA 1
ATOM 654 C C . ALA A 1 84 ? -14.860 7.106 10.984 1.00 90.56 84 ALA A C 1
ATOM 656 O O . ALA A 1 84 ? -14.366 7.309 12.096 1.00 90.56 84 ALA A O 1
ATOM 657 N N . THR A 1 85 ? -15.212 5.895 10.570 1.00 92.62 85 THR A N 1
ATOM 658 C CA . THR A 1 85 ? -14.895 4.668 11.305 1.00 92.62 85 THR A CA 1
ATOM 659 C C . THR A 1 85 ? -13.488 4.158 10.956 1.00 92.62 85 THR A C 1
ATOM 661 O O . THR A 1 85 ? -12.912 4.549 9.934 1.00 92.62 85 THR A O 1
ATOM 664 N N . PRO A 1 86 ? -12.888 3.274 11.775 1.00 94.50 86 PRO A N 1
ATOM 665 C CA . PRO A 1 86 ? -11.656 2.578 11.405 1.00 94.50 86 PRO A CA 1
ATOM 666 C C . PRO A 1 86 ? -11.754 1.872 10.045 1.00 94.50 86 PRO A C 1
ATOM 668 O O . PRO A 1 86 ? -10.818 1.950 9.252 1.00 94.50 86 PRO A O 1
ATOM 671 N N . GLU A 1 87 ? -12.893 1.242 9.753 1.00 94.31 87 GLU A N 1
ATOM 672 C CA . GLU A 1 87 ? -13.191 0.600 8.474 1.00 94.31 87 GLU A CA 1
ATOM 673 C C . GLU A 1 87 ? -13.117 1.601 7.310 1.00 94.31 87 GLU A C 1
ATOM 675 O O . GLU A 1 87 ? -12.383 1.355 6.349 1.00 94.31 87 GLU A O 1
ATOM 680 N N . ASP A 1 88 ? -13.787 2.757 7.435 1.00 92.69 88 ASP A N 1
ATOM 681 C CA . ASP A 1 88 ? -13.770 3.847 6.442 1.00 92.69 88 ASP A CA 1
ATOM 682 C C . ASP A 1 88 ? -12.346 4.302 6.121 1.00 92.69 88 ASP A C 1
ATOM 684 O O . ASP A 1 88 ? -11.976 4.478 4.958 1.00 92.69 88 ASP A O 1
ATOM 688 N N . LEU A 1 89 ? -11.521 4.467 7.156 1.00 94.19 89 LEU A N 1
ATOM 689 C CA . LEU A 1 89 ? -10.139 4.921 7.022 1.00 94.19 89 LEU A CA 1
ATOM 690 C C . LEU A 1 89 ? -9.253 3.860 6.360 1.00 94.19 89 LEU A C 1
ATOM 692 O O . LEU A 1 89 ? -8.425 4.203 5.515 1.00 94.19 89 LEU A O 1
ATOM 696 N N . CYS A 1 90 ? -9.431 2.583 6.709 1.00 95.06 90 CYS A N 1
ATOM 697 C CA . CYS A 1 90 ? -8.723 1.472 6.075 1.00 95.06 90 CYS A CA 1
ATOM 698 C C . CYS A 1 90 ? -9.036 1.389 4.578 1.00 95.06 90 CYS A C 1
ATOM 700 O O . CYS A 1 90 ? -8.109 1.373 3.766 1.00 95.06 90 CYS A O 1
ATOM 702 N N . PHE A 1 91 ? -10.318 1.410 4.210 1.00 94.19 91 PHE A N 1
ATOM 703 C CA . PHE A 1 91 ? -10.749 1.382 2.812 1.00 94.19 91 PHE A CA 1
ATOM 704 C C . PHE A 1 91 ? -10.246 2.597 2.037 1.00 94.19 91 PHE A C 1
ATOM 706 O O . PHE A 1 91 ? -9.617 2.469 0.990 1.00 94.19 91 PHE A O 1
ATOM 713 N N . SER A 1 92 ? -10.462 3.789 2.589 1.00 93.12 92 SER A N 1
ATOM 714 C CA . SER A 1 92 ? -10.079 5.050 1.964 1.00 93.12 92 SER A CA 1
ATOM 715 C C . SER A 1 92 ? -8.580 5.141 1.678 1.00 93.12 92 SER A C 1
ATOM 717 O O . SER A 1 92 ? -8.173 5.588 0.598 1.00 93.12 92 SER A O 1
ATOM 719 N N . LEU A 1 93 ? -7.748 4.694 2.628 1.00 94.50 93 LEU A N 1
ATOM 720 C CA . LEU A 1 93 ? -6.306 4.660 2.431 1.00 94.50 93 LEU A CA 1
ATOM 721 C C . LEU A 1 93 ? -5.931 3.688 1.317 1.00 94.50 93 LEU A C 1
ATOM 723 O O . LEU A 1 93 ? -5.163 4.078 0.442 1.00 94.50 93 LEU A O 1
ATOM 727 N N . GLN A 1 94 ? -6.457 2.457 1.353 1.00 94.38 94 GLN A N 1
ATOM 728 C CA . GLN A 1 94 ? -6.150 1.419 0.367 1.00 94.38 94 GLN A CA 1
ATOM 729 C C . GLN A 1 94 ? -6.525 1.860 -1.046 1.00 94.38 94 GLN A C 1
ATOM 731 O O . GLN A 1 94 ? -5.660 1.866 -1.920 1.00 94.38 94 GLN A O 1
ATOM 736 N N . GLU A 1 95 ? -7.753 2.335 -1.246 1.00 92.62 95 GLU A N 1
ATOM 737 C CA . GLU A 1 95 ? -8.207 2.847 -2.541 1.00 92.62 95 GLU A CA 1
ATOM 738 C C . GLU A 1 95 ? -7.321 3.991 -3.032 1.00 92.62 95 GLU A C 1
ATOM 740 O O . GLU A 1 95 ? -6.919 4.033 -4.194 1.00 92.62 95 GLU A O 1
ATOM 745 N N . THR A 1 96 ? -6.942 4.910 -2.141 1.00 92.94 96 THR A N 1
ATOM 746 C CA . THR A 1 96 ? -6.098 6.045 -2.520 1.00 92.94 96 THR A CA 1
ATOM 747 C C . THR A 1 96 ? -4.692 5.597 -2.917 1.00 92.94 96 THR A C 1
ATOM 749 O O . THR A 1 96 ? -4.217 5.968 -3.991 1.00 92.94 96 THR A O 1
ATOM 752 N N . VAL A 1 97 ? -4.010 4.794 -2.093 1.00 94.75 97 VAL A N 1
ATOM 753 C CA . VAL A 1 97 ? -2.620 4.397 -2.370 1.00 94.75 97 VAL A CA 1
ATOM 754 C C . VAL A 1 97 ? -2.524 3.409 -3.529 1.00 94.75 97 VAL A C 1
ATOM 756 O O . VAL A 1 97 ? -1.603 3.525 -4.337 1.00 94.75 97 VAL A O 1
ATOM 759 N N . PHE A 1 98 ? -3.466 2.473 -3.665 1.00 95.12 98 PHE A N 1
ATOM 760 C CA . PHE A 1 98 ? -3.454 1.504 -4.759 1.00 95.12 98 PHE A CA 1
ATOM 761 C C . PHE A 1 98 ? -3.877 2.126 -6.084 1.00 95.12 98 PHE A C 1
ATOM 763 O O . PHE A 1 98 ? -3.259 1.807 -7.101 1.00 95.12 98 PHE A O 1
ATOM 770 N N . ALA A 1 99 ? -4.811 3.083 -6.094 1.00 94.62 99 ALA A N 1
ATOM 771 C CA . ALA A 1 99 ? -5.090 3.863 -7.298 1.00 94.62 99 ALA A CA 1
ATOM 772 C C . ALA A 1 99 ? -3.850 4.653 -7.747 1.00 94.62 99 ALA A C 1
ATOM 774 O O . ALA A 1 99 ? -3.477 4.587 -8.915 1.00 94.62 99 ALA A O 1
ATOM 775 N N . MET A 1 100 ? -3.150 5.321 -6.820 1.00 94.44 100 MET A N 1
ATOM 776 C CA . MET A 1 100 ? -1.910 6.044 -7.136 1.00 94.44 100 MET A CA 1
ATOM 777 C C . MET A 1 100 ? -0.818 5.115 -7.689 1.00 94.44 100 MET A C 1
ATOM 779 O O . MET A 1 100 ? -0.153 5.449 -8.670 1.00 94.44 100 MET A O 1
ATOM 783 N N . LEU A 1 101 ? -0.617 3.942 -7.079 1.00 95.75 101 LEU A N 1
ATOM 784 C CA . LEU A 1 101 ? 0.365 2.962 -7.554 1.00 95.75 101 LEU A CA 1
ATOM 785 C C . LEU A 1 101 ? -0.014 2.393 -8.924 1.00 95.75 101 LEU A C 1
ATOM 787 O O . LEU A 1 101 ? 0.867 2.236 -9.771 1.00 95.75 101 LEU A O 1
ATOM 791 N N . THR A 1 102 ? -1.299 2.125 -9.152 1.00 96.44 102 THR A N 1
ATOM 792 C CA . THR A 1 102 ? -1.821 1.650 -10.439 1.00 96.44 102 THR A CA 1
ATOM 793 C C . THR A 1 102 ? -1.594 2.693 -11.524 1.00 96.44 102 THR A C 1
ATOM 795 O O . THR A 1 102 ? -1.004 2.373 -12.550 1.00 96.44 102 THR A O 1
ATOM 798 N N . GLU A 1 103 ? -1.939 3.955 -11.265 1.00 96.62 103 GLU A N 1
ATOM 799 C CA . GLU A 1 103 ? -1.748 5.063 -12.206 1.00 96.62 103 GLU A CA 1
ATOM 800 C C . GLU A 1 103 ? -0.270 5.238 -12.594 1.00 96.62 103 GLU A C 1
ATOM 802 O O . GLU A 1 103 ? 0.075 5.332 -13.775 1.00 96.62 103 GLU A O 1
ATOM 807 N N . VAL A 1 104 ? 0.637 5.258 -11.610 1.00 96.25 104 VAL A N 1
ATOM 808 C CA . VAL A 1 104 ? 2.080 5.396 -11.875 1.00 96.25 104 VAL A CA 1
ATOM 809 C C . VAL A 1 104 ? 2.617 4.182 -12.637 1.00 96.25 104 VAL A C 1
ATOM 811 O O . VAL A 1 104 ? 3.460 4.333 -13.526 1.00 96.25 104 VAL A O 1
ATOM 814 N N . THR A 1 105 ? 2.122 2.984 -12.325 1.00 96.69 105 THR A N 1
ATOM 815 C CA . THR A 1 105 ? 2.505 1.752 -13.022 1.00 96.69 105 THR A CA 1
ATOM 816 C C . THR A 1 105 ? 2.018 1.762 -14.468 1.00 96.69 105 THR A C 1
ATOM 818 O O . THR A 1 105 ? 2.803 1.475 -15.368 1.00 96.69 105 THR A O 1
ATOM 821 N N . GLU A 1 106 ? 0.775 2.167 -14.720 1.00 96.56 106 GLU A N 1
ATOM 822 C CA . GLU A 1 106 ? 0.204 2.281 -16.064 1.00 96.56 106 GLU A CA 1
ATOM 823 C C . GLU A 1 106 ? 0.996 3.273 -16.924 1.00 96.56 106 GLU A C 1
ATOM 825 O O . GLU A 1 106 ? 1.399 2.947 -18.043 1.00 96.56 106 GLU A O 1
ATOM 830 N N . ARG A 1 107 ? 1.332 4.448 -16.375 1.00 96.75 107 ARG A N 1
ATOM 831 C CA . ARG A 1 107 ? 2.194 5.426 -17.062 1.00 96.75 107 ARG A CA 1
ATOM 832 C C . ARG A 1 107 ? 3.562 4.843 -17.411 1.00 96.75 107 ARG A C 1
ATOM 834 O O . ARG A 1 107 ? 4.071 5.084 -18.506 1.00 96.75 107 ARG A O 1
ATOM 841 N N . ALA A 1 108 ? 4.165 4.068 -16.511 1.00 96.00 108 ALA A N 1
ATOM 842 C CA . ALA A 1 108 ? 5.452 3.428 -16.764 1.00 96.00 108 ALA A CA 1
ATOM 843 C C . ALA A 1 108 ? 5.363 2.314 -17.822 1.00 96.00 108 ALA A C 1
ATOM 845 O O . ALA A 1 108 ? 6.262 2.194 -18.662 1.00 96.00 108 ALA A O 1
ATOM 846 N N . LEU A 1 109 ? 4.286 1.524 -17.824 1.00 95.56 109 LEU A N 1
ATOM 847 C CA . LEU A 1 109 ? 4.020 0.524 -18.862 1.00 95.56 109 LEU A CA 1
ATOM 848 C C . LEU A 1 109 ? 3.850 1.199 -20.227 1.00 95.56 109 LEU A C 1
ATOM 850 O O . LEU A 1 109 ? 4.521 0.807 -21.183 1.00 95.56 109 LEU A O 1
ATOM 854 N N . ALA A 1 110 ? 3.063 2.276 -20.301 1.00 95.44 110 ALA A N 1
ATOM 855 C CA . ALA A 1 110 ? 2.875 3.054 -21.524 1.00 95.44 110 ALA A CA 1
ATOM 856 C C . ALA A 1 110 ? 4.199 3.648 -22.042 1.00 95.44 110 ALA A C 1
ATOM 858 O O . ALA A 1 110 ? 4.502 3.565 -23.233 1.00 95.44 110 ALA A O 1
ATOM 859 N N . LEU A 1 111 ? 5.033 4.187 -21.143 1.00 95.12 111 LEU A N 1
ATOM 860 C CA . LEU A 1 111 ? 6.340 4.761 -21.479 1.00 95.12 111 LEU A CA 1
ATOM 861 C C . LEU A 1 111 ? 7.335 3.714 -22.003 1.00 95.12 111 LEU A C 1
ATOM 863 O O . LEU A 1 111 ? 8.138 4.000 -22.892 1.00 95.12 111 LEU A O 1
ATOM 867 N N . THR A 1 112 ? 7.308 2.506 -21.440 1.00 94.25 112 THR A N 1
ATOM 868 C CA . THR A 1 112 ? 8.250 1.427 -21.783 1.00 94.25 112 THR A CA 1
ATOM 869 C C . THR A 1 112 ? 7.749 0.507 -22.889 1.00 94.25 112 THR A C 1
ATOM 871 O O . THR A 1 112 ? 8.538 -0.276 -23.415 1.00 94.25 112 THR A O 1
ATOM 874 N N . ARG A 1 113 ? 6.461 0.604 -23.248 1.00 94.12 113 ARG A N 1
ATOM 875 C CA . ARG A 1 113 ? 5.740 -0.343 -24.114 1.00 94.12 113 ARG A CA 1
ATOM 876 C C . ARG A 1 113 ? 5.815 -1.790 -23.609 1.00 94.12 113 ARG A C 1
ATOM 878 O O . ARG A 1 113 ? 5.748 -2.725 -24.404 1.00 94.12 113 ARG A O 1
ATOM 885 N N . SER A 1 114 ? 5.984 -1.979 -22.299 1.00 93.31 114 SER A N 1
ATOM 886 C CA . SER A 1 114 ? 5.943 -3.310 -21.697 1.00 93.31 114 SER A CA 1
ATOM 887 C C . SER A 1 114 ? 4.501 -3.797 -21.625 1.00 93.31 114 SER A C 1
ATOM 889 O O . SER A 1 114 ? 3.610 -3.050 -21.231 1.00 93.31 114 SER A O 1
ATOM 891 N N . VAL A 1 115 ? 4.288 -5.066 -21.962 1.00 94.94 115 VAL A N 1
ATOM 892 C CA . VAL A 1 115 ? 3.000 -5.764 -21.800 1.00 94.94 115 VAL A CA 1
ATOM 893 C C . VAL A 1 115 ? 2.992 -6.694 -20.585 1.00 94.94 115 VAL A C 1
ATOM 895 O O . VAL A 1 115 ? 1.985 -7.328 -20.289 1.00 94.94 115 VAL A O 1
ATOM 898 N N . HIS A 1 116 ? 4.119 -6.780 -19.874 1.00 94.75 116 HIS A N 1
ATOM 899 C CA . HIS A 1 116 ? 4.267 -7.581 -18.666 1.00 94.75 116 HIS A CA 1
ATOM 900 C C . HIS A 1 116 ? 4.567 -6.681 -17.469 1.00 94.75 116 HIS A C 1
ATOM 902 O O . HIS A 1 116 ? 5.363 -5.739 -17.562 1.00 94.75 116 HIS A O 1
ATOM 908 N N . LEU A 1 117 ? 3.945 -7.013 -16.341 1.00 96.00 117 LEU A N 1
ATOM 909 C CA . LEU A 1 117 ? 4.148 -6.391 -15.042 1.00 96.00 117 LEU A CA 1
ATOM 910 C C . LEU A 1 117 ? 4.481 -7.491 -14.034 1.00 96.00 117 LEU A C 1
ATOM 912 O O . LEU A 1 117 ? 3.788 -8.503 -13.973 1.00 96.00 117 LEU A O 1
ATOM 916 N N . LEU A 1 118 ? 5.528 -7.277 -13.240 1.00 97.00 118 LEU A N 1
ATOM 917 C CA . LEU A 1 118 ? 5.853 -8.115 -12.093 1.00 97.00 118 LEU A CA 1
ATOM 918 C C . LEU A 1 118 ? 5.685 -7.279 -10.826 1.00 97.00 118 LEU A C 1
ATOM 920 O O . LEU A 1 118 ? 6.406 -6.298 -10.632 1.00 97.00 118 LEU A O 1
ATOM 924 N N . LEU A 1 119 ? 4.738 -7.670 -9.975 1.00 96.81 119 LEU A N 1
ATOM 925 C CA . LEU A 1 119 ? 4.561 -7.080 -8.653 1.00 96.81 119 LEU A CA 1
ATOM 926 C C . LEU A 1 119 ? 5.467 -7.811 -7.654 1.00 96.81 119 LEU A C 1
ATOM 928 O O . LEU A 1 119 ? 5.501 -9.039 -7.625 1.00 96.81 119 LEU A O 1
ATOM 932 N N . VAL A 1 120 ? 6.226 -7.058 -6.859 1.00 96.19 120 VAL A N 1
ATOM 933 C CA . VAL A 1 120 ? 7.172 -7.595 -5.869 1.00 96.19 120 VAL A CA 1
ATOM 934 C C . VAL A 1 120 ? 7.079 -6.831 -4.550 1.00 96.19 120 VAL A C 1
ATOM 936 O O . VAL A 1 120 ? 6.645 -5.678 -4.517 1.00 96.19 120 VAL A O 1
ATOM 939 N N . GLY A 1 121 ? 7.572 -7.448 -3.474 1.00 94.50 121 GLY A N 1
ATOM 940 C CA . GLY A 1 121 ? 7.653 -6.853 -2.138 1.00 94.50 121 GLY A CA 1
ATOM 941 C C . GLY A 1 121 ? 6.536 -7.314 -1.199 1.00 94.50 121 GLY A C 1
ATOM 942 O O . GLY A 1 121 ? 5.589 -7.966 -1.615 1.00 94.50 121 GLY A O 1
ATOM 943 N N . GLY A 1 122 ? 6.651 -6.967 0.086 1.00 91.88 122 GLY A N 1
ATOM 944 C CA . GLY A 1 122 ? 5.753 -7.477 1.133 1.00 91.88 122 GLY A CA 1
ATOM 945 C C . GLY A 1 122 ? 4.307 -6.977 1.073 1.00 91.88 122 GLY A C 1
ATOM 946 O O . GLY A 1 122 ? 3.467 -7.524 1.764 1.00 91.88 122 GLY A O 1
ATOM 947 N N . VAL A 1 123 ? 4.012 -5.956 0.261 1.00 94.00 123 VAL A N 1
ATOM 948 C CA . VAL A 1 123 ? 2.641 -5.442 0.043 1.00 94.00 123 VAL A CA 1
ATOM 949 C C . VAL A 1 123 ? 1.977 -6.118 -1.167 1.00 94.00 123 VAL A C 1
ATOM 951 O O . VAL A 1 123 ? 0.831 -5.840 -1.478 1.00 94.00 123 VAL A O 1
ATOM 954 N N . ALA A 1 124 ? 2.695 -6.994 -1.875 1.00 92.69 124 ALA A N 1
ATOM 955 C CA . ALA A 1 124 ? 2.173 -7.733 -3.023 1.00 92.69 124 ALA A CA 1
ATOM 956 C C . ALA A 1 124 ? 1.387 -9.007 -2.638 1.00 92.69 124 ALA A C 1
ATOM 958 O O . ALA A 1 124 ? 1.027 -9.764 -3.539 1.00 92.69 124 ALA A O 1
ATOM 959 N N . CYS A 1 125 ? 1.226 -9.281 -1.337 1.00 84.00 125 CYS A N 1
ATOM 960 C CA . CYS A 1 125 ? 0.584 -10.481 -0.792 1.00 84.00 125 CYS A CA 1
ATOM 961 C C . CYS A 1 125 ? -0.941 -10.395 -0.760 1.00 84.00 125 CYS A C 1
ATOM 963 O O . CYS A 1 125 ? -1.453 -9.262 -0.631 1.00 84.00 125 CYS A O 1
#

pLDDT: mean 90.07, std 10.59, range [52.09, 97.0]

Foldseek 3Di:
DAWDQDPNDIDDPDDDPDDDLLVLQVVLLVVVVNDCVVHSLVSLVVLLVVDPPQDPPPVPGDPQDQADSNCVVPVVVCVVVVVDDSNSSSNNSCCRVVVVVVVSNVVVCVVVVDPDDDDDDPNVD

InterPro domains:
  IPR000905 Gcp-like domain [PF00814] (1-125)
  IPR000905 Gcp-like domain [PTHR11735] (1-125)
  IPR017861 Kae1/TsaD family [PR00789] (13-34)
  IPR017861 Kae1/TsaD family [PR00789] (117-125)

Secondary structure (DSSP, 8-state):
-EEEEETTEEEEEE--SS--HHHHHHHHHHHTT---SS-HHHHHHHHHTTSPP--SSGGG---PPP--S-GGGTHHHHHHTTS--HHHHHHHHHHHHHHHHHHHHHHHHHHHT-------STT--

Organism: NCBI:txid190295

=== Feature glossary ===
Legend for the data blocks above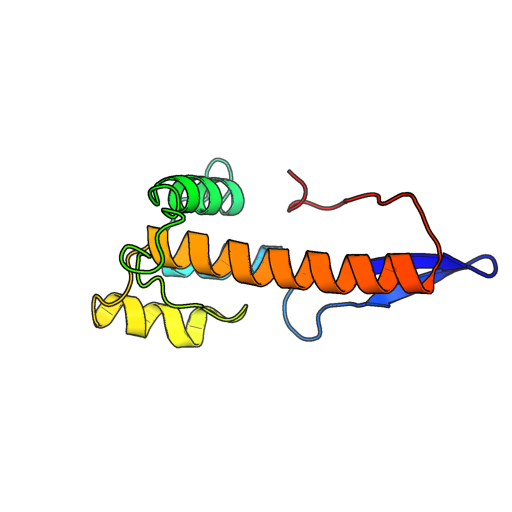 and below:

— What the protein is —

Sequence gives the chain of amino acids in standard one-letter code (A=alanine, C=cysteine, …, Y=tyrosine), read N→C. It is the only feature that is directly encoded by the gene; al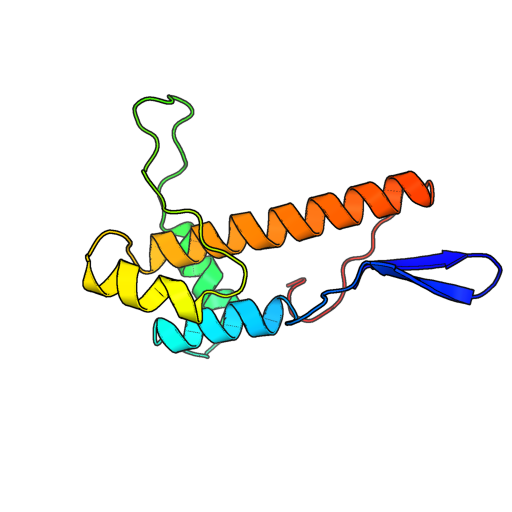l structural features are derived from the folded form of this sequence.

The annotation block draws on four external resources. InterPro: which protein families and domains the sequence belongs to. GO: standardized terms for what the protein does, what process it participates in, and where in the cell it acts. CATH: which structural fold it has in the CATH hierarchy. Organism: the species of origin.

— Where its atoms are —

Atomic coordinates in PDBx/mmCIF format — the same representation the Protein Data Bank distributes. Each line of the _atom_site loop places one backbone atom in Cartesian space (units: ångströms, origin: arbitrary).

Six rendered views show the 3D structure from the faces of a cube — i.e. along ±x, ±y, ±z. Rendering representation is drawn randomly per protein from cartoon (secondary-structure ribbons), sticks (backbone bonds), or molecular surface; coloring is either N→C rainbow (blue at the N-terminus through red at the C-terminus) or one color per chain.

— Local backbone conformation —

DSSP 8-state secondary structure assigns each residue one of H (α-helix), G (3₁₀-helix), I (π-helix), E (extended β-strand), B (isolated β-bridge), T (hydrogen-bonded turn), S (bend), or '-' (coil). The assignment is computed from backbone hydrogen-bond geometry via the Kabsch–Sander algorithm.

P-SEA three-state annotation labels each residue as helix, strand, or coil based purely on the geometry of the Cα trace. It serves as a fallback when the full backbone (and thus DSSP) is unavailable.

φ (phi) and ψ (psi) are the two rotatable backbone dihedrals per residue: φ is the C(i-1)–N–Cα–C torsion, ψ is the N–Cα–C–N(i+1) torsion, both in degrees on (−180°, 180°]. α-helical residues cluster near (−60°, −45°); β-strand residues near (−120°, +130°). A Ramachandran plot is simply a scatter of (φ, ψ) for every residue.

— Global shape and packing —

Radius of gyration (Rg) is the root-mean-square distance of Cα atoms from their centroid — a single number for overall size and compactness. A globular domain of N residues has Rg ≈ 2.2·N^0.38 Å; an extended or disordered chain has a much larger Rg. The Cα contact count is the number of residue pairs whose Cα atoms are within 8 Å and are more than four positions apart in sequence — a standard proxy for tertiary packing density. The bounding box is the smallest axis-aligned box enclosing all Cα atoms.

Accessible surface area quantifies burial. A residue with SASA near zero is packed into the hydrophobic core; one with SASA >100 Å² sits on the surface. Computed here via the Shrake–Rupley numerical algorithm with a 1.4 Å probe.

The contact map is a binary N×N matrix image: pixel (i, j) is dark where Cα_i and Cα_j are within 8 Å and |i−j|>4. Because the |i−j|>4 filter removes local helical contacts, off-diagonal stripes parallel to the main diagonal indicate parallel β-sheets; stripes perpendicular to it indicate antiparallel β-sheets. The Ramachandran plot scatters every residue's (φ, ψ) pair against the sterically allowed regions. The PAE heatmap renders the predicted-aligned-error matrix.

— Structural neighborhood —

A 3Di character summarizes, for each residue, the relative orientation of the Cα frame of its nearest spatial neighbor. Because it e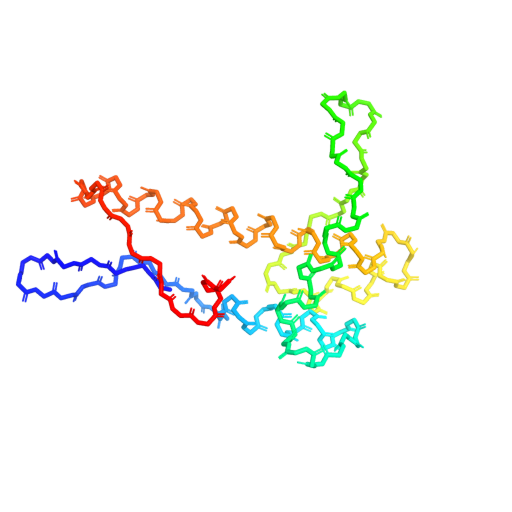ncodes fold topology rather than chemistry, 3Di alignments detect remote structural similarity that sequence alignment misses.

Structural nearest neighbors (via Foldseek easy-search vs the PDB). Reported per hit: target PDB id, E-value, and alignment TM-score. A TM-score above ~0.5 is the conventional threshold for 'same fold'.

— Confidence and disorder —

For AlphaFold models, the B-factor field carries pLDDT — the model's own estimate of local accuracy on a 0–100 scale. Regions with pLDDT<50 should be treated as essentially unmodeled; they often correspond to intrinsically disordered segments.

B-factor (Debye–Waller factor) reflects atomic displacement in the crystal lattice. It is an experimental observable (units Å²), not a prediction; low values mean the atom is pinned down, high values mean it moves or is heterogeneous across the crystal.

Predicted Aligned Error (PAE) is an AlphaFold confidence matrix: entry (i, j) is the expected error in the position of residue j, in ångströms, when the prediction is superimposed on the true structure at residue i. Low PAE within a block of residues means that block is internally rigid and well-predicted; high PAE between two blocks means their relative placement is uncertain even if each block individually is confident.